Protein AF-A0A921MCQ4-F1 (afdb_monomer_lite)

Foldseek 3Di:
DDDPPDDPDDDDDPDDPDDPCQQDCHDDPDPPNSGNVVVVVVVVCVVQVHDDDVVVVVGDDDDDPVNVVVVVD

Secondary structure (DSSP, 8-state):
---TT--SS--------S-HHHHHH----STTSSS-HHHHHHHHHHHHT-SSHHHHTT---PPPHHHHHTT--

InterPro domains:
  IPR013785 Aldolase-type TIM barrel [G3DSA:3.20.20.70] (1-64)

Organism: NCBI:txid1033736

pLDDT: mean 84.05, std 15.08, range [48.53, 97.25]

Radius of gyration: 17.6 Å; chains: 1; bounding box: 45×29×34 Å

Sequence (73 aa):
AHHQQMPRGHKVELGTVGPLEQVLMGPGHTATGELNIAGALRRAMATSGYLDLKEFQRVDVVVSPESDRRKRS

Structure (mmCIF, N/CA/C/O backbone):
data_AF-A0A921MCQ4-F1
#
_entry.id   AF-A0A921MCQ4-F1
#
loop_
_atom_site.group_PDB
_atom_site.id
_atom_site.type_symbol
_atom_site.label_atom_id
_atom_site.label_alt_id
_atom_site.label_comp_id
_atom_site.label_asym_id
_atom_site.label_entity_id
_atom_site.label_seq_id
_atom_site.pdbx_PDB_ins_code
_atom_site.Cartn_x
_atom_site.Cartn_y
_atom_site.Cartn_z
_atom_site.occupancy
_atom_site.B_iso_or_equiv
_atom_site.auth_seq_id
_atom_site.auth_comp_id
_atom_site.auth_asym_id
_atom_site.auth_atom_id
_atom_site.pdbx_PDB_model_num
ATOM 1 N N . ALA A 1 1 ? -37.185 0.503 5.674 1.00 50.38 1 ALA A N 1
ATOM 2 C CA . ALA A 1 1 ? -37.391 -0.936 5.937 1.00 50.38 1 ALA A CA 1
ATOM 3 C C . ALA A 1 1 ? -36.289 -1.444 6.869 1.00 50.38 1 ALA A C 1
ATOM 5 O O . ALA A 1 1 ? -35.149 -1.598 6.443 1.00 50.38 1 ALA A O 1
ATOM 6 N N . HIS A 1 2 ? -36.602 -1.613 8.156 1.00 48.78 2 HIS A N 1
ATOM 7 C CA . HIS A 1 2 ? -35.726 -2.242 9.148 1.00 48.78 2 HIS A CA 1
ATOM 8 C C . HIS A 1 2 ? -36.257 -3.660 9.373 1.00 48.78 2 HIS A C 1
ATOM 10 O O . HIS A 1 2 ? -37.323 -3.827 9.952 1.00 48.78 2 HIS A O 1
ATOM 16 N N . HIS A 1 3 ? -35.573 -4.667 8.835 1.00 55.56 3 HIS A N 1
ATOM 17 C CA . HIS A 1 3 ? -35.948 -6.066 9.025 1.00 55.56 3 HIS A CA 1
ATOM 18 C C . HIS A 1 3 ? -35.284 -6.591 10.305 1.00 55.56 3 HIS A C 1
ATOM 20 O O . HIS A 1 3 ? -34.065 -6.510 10.441 1.00 55.56 3 HIS A O 1
ATOM 26 N N . GLN A 1 4 ? -36.085 -7.096 11.246 1.00 58.25 4 GLN A N 1
ATOM 27 C CA . GLN A 1 4 ? -35.640 -7.535 12.576 1.00 58.25 4 GLN A CA 1
ATOM 28 C C . GLN A 1 4 ? -34.904 -8.889 12.586 1.00 58.25 4 GLN A C 1
ATOM 30 O O . GLN 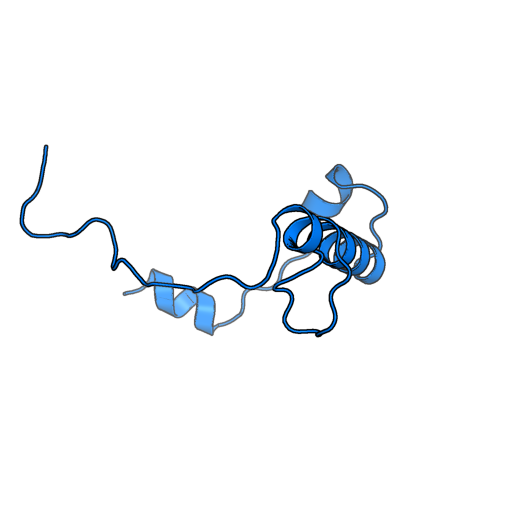A 1 4 ? -34.408 -9.289 13.633 1.00 58.25 4 GLN A O 1
ATOM 35 N N . GLN A 1 5 ? -34.796 -9.581 11.446 1.00 58.47 5 GLN A N 1
ATOM 36 C CA . GLN A 1 5 ? -34.281 -10.957 11.387 1.00 58.47 5 GLN A CA 1
ATOM 37 C C . GLN A 1 5 ? -33.033 -11.159 10.515 1.00 58.47 5 GLN A C 1
ATOM 39 O O . GLN A 1 5 ? -32.550 -12.279 10.396 1.00 58.47 5 GLN A O 1
ATOM 44 N N . MET A 1 6 ? -32.445 -10.086 9.979 1.00 58.94 6 MET A N 1
ATOM 45 C CA . MET A 1 6 ? -31.091 -10.139 9.419 1.00 58.94 6 MET A CA 1
ATOM 46 C C . MET A 1 6 ? -30.265 -8.997 10.018 1.00 58.94 6 MET A C 1
ATOM 48 O O . MET A 1 6 ? -30.387 -7.856 9.557 1.00 58.94 6 MET A O 1
ATOM 52 N N . PRO A 1 7 ? -29.431 -9.249 11.049 1.00 60.47 7 PRO A N 1
ATOM 53 C CA . PRO A 1 7 ? -28.418 -8.274 11.415 1.00 60.47 7 PRO A CA 1
ATOM 54 C C . PRO A 1 7 ? -27.561 -8.058 10.166 1.00 60.47 7 PRO A C 1
ATOM 56 O O . PRO A 1 7 ? -27.224 -9.018 9.479 1.00 60.47 7 PRO A O 1
ATOM 59 N N . ARG A 1 8 ? -27.276 -6.800 9.816 1.00 67.75 8 ARG A N 1
ATOM 60 C CA . ARG A 1 8 ? -26.550 -6.389 8.597 1.00 67.75 8 ARG A CA 1
ATOM 61 C C . ARG A 1 8 ? -25.064 -6.808 8.613 1.00 67.75 8 ARG A C 1
ATOM 63 O O . ARG A 1 8 ? -24.188 -5.991 8.359 1.00 67.75 8 ARG A O 1
ATOM 70 N N . GLY A 1 9 ? -24.780 -8.065 8.932 1.00 69.88 9 GLY A N 1
ATOM 71 C CA . GLY A 1 9 ? -23.457 -8.604 9.208 1.00 69.88 9 GLY A CA 1
ATOM 72 C C . GLY A 1 9 ? -23.211 -8.823 10.701 1.00 69.88 9 GLY A C 1
ATOM 73 O O . GLY A 1 9 ? -23.767 -8.139 11.564 1.00 69.88 9 GLY A O 1
ATOM 74 N N . HIS A 1 10 ? -22.351 -9.797 10.994 1.00 74.00 10 HIS A N 1
ATOM 75 C CA . HIS A 1 10 ? -21.783 -9.990 12.322 1.00 74.00 10 HIS A CA 1
ATOM 76 C C . HIS A 1 10 ? -20.785 -8.865 12.601 1.00 74.00 10 HIS A C 1
ATOM 78 O O . HIS A 1 10 ? -19.867 -8.634 11.815 1.00 74.00 10 HIS A O 1
ATOM 84 N N . LYS A 1 11 ? -20.960 -8.161 13.722 1.00 76.25 11 LYS A N 1
ATOM 85 C CA . LYS A 1 11 ? -19.926 -7.260 14.234 1.00 76.25 11 LYS A CA 1
ATOM 86 C C . LYS A 1 11 ? -18.844 -8.115 14.884 1.00 76.25 11 LYS A C 1
ATOM 88 O O . LYS A 1 11 ? -19.156 -8.931 15.746 1.00 76.25 11 LYS A O 1
ATOM 93 N N . VAL A 1 12 ? -17.603 -7.924 14.459 1.00 80.69 12 VAL A N 1
ATOM 94 C CA . VAL A 1 12 ? -16.428 -8.596 15.016 1.00 80.69 12 VAL A CA 1
ATOM 95 C C . VAL A 1 12 ? -15.463 -7.513 15.471 1.00 80.69 12 VAL A C 1
ATOM 97 O O . VAL A 1 12 ? -15.206 -6.566 14.726 1.00 80.69 12 VAL A O 1
ATOM 100 N N . GLU A 1 13 ? -14.958 -7.626 16.696 1.00 83.06 13 GLU A N 1
ATOM 101 C CA . GLU A 1 13 ? -13.876 -6.768 17.174 1.00 83.06 13 GLU A CA 1
ATOM 102 C C . GLU A 1 13 ? -12.554 -7.252 16.572 1.00 83.06 13 GLU A C 1
ATOM 104 O O . GLU A 1 13 ? -12.164 -8.402 16.756 1.00 83.06 13 GLU A O 1
ATOM 109 N N . LEU A 1 14 ? -11.890 -6.381 15.811 1.00 78.69 14 LEU A N 1
ATOM 110 C CA . LEU A 1 14 ? -10.675 -6.709 15.052 1.00 78.69 14 LEU A CA 1
ATOM 111 C C . LEU A 1 14 ? -9.378 -6.293 15.774 1.00 78.69 14 LEU A C 1
ATOM 113 O O . LEU A 1 14 ? -8.290 -6.582 15.288 1.00 78.69 14 LEU A O 1
ATOM 117 N N . GLY A 1 15 ? -9.482 -5.621 16.926 1.00 87.25 15 GLY A N 1
ATOM 118 C CA . GLY A 1 15 ? -8.339 -5.016 17.617 1.00 87.25 15 GLY A CA 1
ATOM 119 C C . GLY A 1 15 ? -7.719 -3.835 16.854 1.00 87.25 15 GLY A C 1
ATOM 120 O O . GLY A 1 15 ? -8.268 -3.356 15.861 1.00 87.25 15 GLY A O 1
ATOM 121 N N . THR A 1 16 ? -6.565 -3.358 17.331 1.00 88.38 16 THR A N 1
ATOM 122 C CA . THR A 1 16 ? -5.794 -2.269 16.707 1.00 88.38 16 THR A CA 1
ATOM 123 C C . THR A 1 16 ? -4.363 -2.737 16.468 1.00 88.38 16 THR A C 1
ATOM 125 O O . THR A 1 16 ? -3.662 -3.082 17.415 1.00 88.38 16 THR A O 1
ATOM 128 N N . VAL A 1 17 ? -3.919 -2.716 15.209 1.00 89.31 17 VAL A N 1
ATOM 129 C CA . VAL A 1 17 ? -2.569 -3.157 14.801 1.00 89.31 17 VAL A CA 1
ATOM 130 C C . VAL A 1 17 ? -1.522 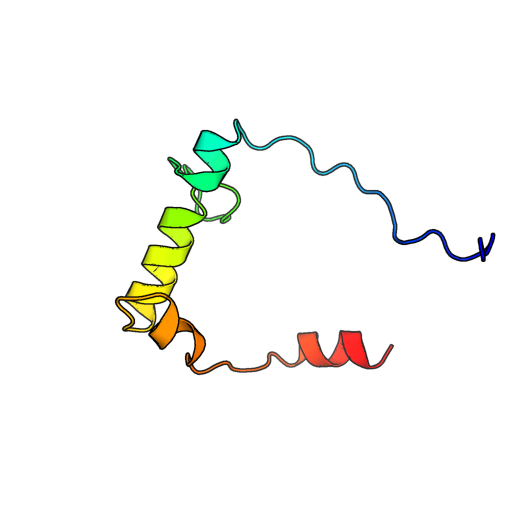-2.034 14.818 1.00 89.31 17 VAL A C 1
ATOM 132 O O . VAL A 1 17 ? -0.326 -2.301 14.743 1.00 89.31 17 VAL A O 1
ATOM 135 N N . GLY A 1 18 ? -1.955 -0.774 14.925 1.00 90.25 18 GLY A N 1
ATOM 136 C CA . GLY A 1 18 ? -1.083 0.396 15.018 1.00 90.25 18 GLY A CA 1
ATOM 137 C C . GLY A 1 18 ? -1.798 1.705 14.661 1.00 90.25 18 GLY A C 1
ATOM 138 O O . GLY A 1 18 ? -2.987 1.691 14.329 1.00 90.25 18 GLY A O 1
ATOM 139 N N . PRO A 1 19 ? -1.092 2.848 14.721 1.00 94.19 19 PRO A N 1
ATOM 140 C CA . PRO A 1 19 ? -1.600 4.131 14.244 1.00 94.19 19 PRO A CA 1
ATOM 141 C C . PRO A 1 19 ? -1.941 4.087 12.749 1.00 94.19 19 PRO A C 1
ATOM 143 O O . PRO A 1 19 ? -1.288 3.384 11.977 1.00 94.19 19 PRO A O 1
ATOM 146 N N . LEU A 1 20 ? -2.911 4.898 12.316 1.00 95.19 20 LEU A N 1
ATOM 147 C CA . LEU A 1 20 ? -3.345 4.943 10.912 1.00 95.19 20 LEU A CA 1
ATOM 148 C C . LEU A 1 20 ? -2.190 5.236 9.942 1.00 95.19 20 LEU A C 1
ATOM 150 O O . LEU A 1 20 ? -2.105 4.621 8.882 1.00 95.19 20 LEU A O 1
ATOM 154 N N . GLU A 1 21 ? -1.283 6.142 10.312 1.00 96.12 21 GLU A N 1
ATOM 155 C CA . GLU A 1 21 ? -0.096 6.443 9.508 1.00 96.12 21 GLU A CA 1
ATOM 156 C C . GLU A 1 21 ? 0.755 5.190 9.273 1.00 96.12 21 GLU A C 1
ATOM 158 O O . GLU A 1 21 ? 1.147 4.918 8.143 1.00 96.12 21 GLU A O 1
ATOM 163 N N . GLN A 1 22 ? 0.957 4.366 10.302 1.00 95.19 22 GLN A N 1
ATOM 164 C CA . GLN A 1 22 ? 1.716 3.124 10.187 1.00 95.19 22 GLN A CA 1
ATOM 165 C C . GLN A 1 22 ? 0.972 2.066 9.357 1.00 95.19 22 GLN A C 1
ATOM 167 O O . GLN A 1 22 ? 1.584 1.346 8.563 1.00 95.19 22 GLN A O 1
ATOM 172 N N . VAL A 1 23 ? -0.354 1.989 9.491 1.00 94.88 23 VAL A N 1
ATOM 173 C CA . VAL A 1 23 ? -1.197 1.112 8.663 1.00 94.88 23 VAL A CA 1
ATOM 174 C C . VAL A 1 23 ? -1.045 1.467 7.182 1.00 94.88 23 VAL A C 1
ATOM 176 O O . VAL A 1 23 ? -0.819 0.592 6.348 1.00 94.88 23 VAL A O 1
ATOM 179 N N . LEU A 1 24 ? -1.104 2.754 6.842 1.00 96.38 24 LEU A N 1
ATOM 180 C CA . LEU A 1 24 ? -1.060 3.208 5.453 1.00 96.38 24 LEU A CA 1
ATOM 181 C C . LEU A 1 24 ? 0.364 3.237 4.881 1.00 96.38 24 LEU A C 1
ATOM 183 O O . LEU A 1 24 ? 0.585 2.748 3.773 1.00 96.38 24 LEU A O 1
ATOM 187 N N . MET A 1 25 ? 1.322 3.779 5.633 1.00 96.69 25 MET A N 1
ATOM 188 C CA . MET A 1 25 ? 2.651 4.178 5.146 1.00 96.69 25 MET A CA 1
ATOM 189 C C . MET A 1 25 ? 3.797 3.338 5.725 1.00 96.69 25 MET A C 1
ATOM 191 O O . MET A 1 25 ? 4.912 3.371 5.204 1.00 96.69 25 MET A O 1
ATOM 195 N N . GLY A 1 26 ? 3.526 2.533 6.754 1.00 93.81 26 GLY A N 1
ATOM 196 C CA . GLY A 1 26 ? 4.511 1.679 7.410 1.00 93.81 26 GLY A CA 1
ATOM 197 C C . GLY A 1 26 ? 5.320 2.375 8.513 1.00 93.81 26 GLY A C 1
ATOM 198 O O . GLY A 1 26 ? 4.976 3.476 8.931 1.00 93.81 26 GLY A O 1
ATOM 199 N N . PRO A 1 27 ? 6.389 1.725 9.011 1.00 92.00 27 PRO A N 1
ATOM 200 C CA . PRO A 1 27 ? 6.917 0.436 8.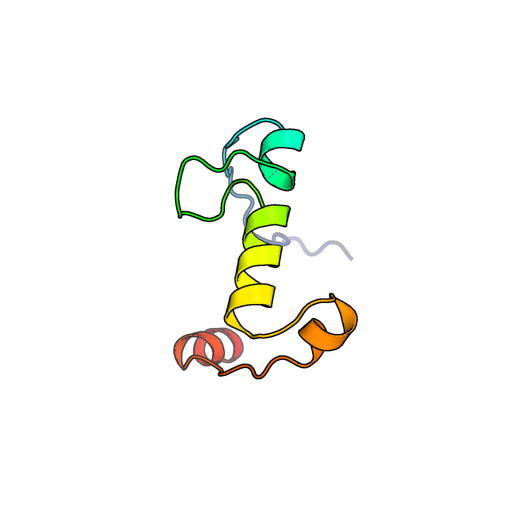561 1.00 92.00 27 PRO A CA 1
ATOM 201 C C . PRO A 1 27 ? 5.981 -0.741 8.879 1.00 92.00 27 PRO A C 1
ATOM 203 O O . PRO A 1 27 ? 5.264 -0.752 9.880 1.00 92.00 27 PRO A O 1
ATOM 206 N N . GLY A 1 28 ? 6.003 -1.747 8.003 1.00 86.31 28 GLY A N 1
ATOM 207 C CA . GLY A 1 28 ? 5.383 -3.045 8.255 1.00 86.31 28 GLY A CA 1
ATOM 208 C C . GLY A 1 28 ? 6.457 -3.995 8.762 1.00 86.31 28 GLY A C 1
ATOM 209 O O . GLY A 1 28 ? 7.396 -4.291 8.028 1.00 86.31 28 GLY A O 1
ATOM 210 N N . HIS A 1 29 ? 6.349 -4.422 10.017 1.00 82.38 29 HIS A N 1
ATOM 211 C CA . HIS A 1 29 ? 7.349 -5.278 10.667 1.00 82.38 29 HIS A CA 1
ATOM 212 C C . HIS A 1 29 ? 7.146 -6.772 10.368 1.00 82.38 29 HIS A C 1
ATOM 214 O O . HIS A 1 29 ? 7.997 -7.594 10.695 1.00 82.38 29 HIS A O 1
ATOM 220 N N . THR A 1 30 ? 6.022 -7.127 9.744 1.00 83.38 30 THR A N 1
ATOM 221 C CA . THR A 1 30 ? 5.613 -8.498 9.433 1.00 83.38 30 THR A CA 1
ATOM 222 C C . THR A 1 30 ? 5.133 -8.597 7.984 1.00 83.38 30 THR A C 1
ATOM 224 O O . THR A 1 30 ? 4.735 -7.610 7.362 1.00 83.38 30 THR A O 1
ATOM 227 N N . ALA A 1 31 ? 5.136 -9.814 7.440 1.00 81.06 31 ALA A N 1
ATOM 228 C CA . ALA A 1 31 ? 4.612 -10.104 6.104 1.00 81.06 31 ALA A CA 1
ATOM 229 C C . ALA A 1 31 ? 3.089 -10.368 6.085 1.00 81.06 31 ALA A C 1
ATOM 231 O O . ALA A 1 31 ? 2.566 -10.804 5.065 1.00 81.06 31 ALA A O 1
ATOM 232 N N . THR A 1 32 ? 2.372 -10.109 7.188 1.00 86.00 32 THR A N 1
ATOM 233 C CA . THR A 1 32 ? 0.921 -10.364 7.302 1.00 86.00 32 THR A CA 1
ATOM 234 C C . THR A 1 32 ? 0.077 -9.413 6.452 1.00 86.00 32 THR A C 1
ATOM 236 O O . THR A 1 32 ? -1.064 -9.727 6.134 1.00 86.00 32 THR A O 1
ATOM 239 N N . GLY A 1 33 ? 0.636 -8.267 6.045 1.00 85.81 33 GLY A N 1
ATOM 240 C CA . GLY A 1 33 ? -0.053 -7.275 5.212 1.00 85.81 33 GLY A CA 1
ATOM 241 C C . GLY A 1 33 ? -0.983 -6.332 5.982 1.00 85.81 33 GLY A C 1
ATOM 242 O O . GLY A 1 33 ? -1.682 -5.538 5.364 1.00 85.81 33 GLY A O 1
ATOM 243 N N . GLU A 1 34 ? -0.974 -6.383 7.316 1.00 91.50 34 GLU A N 1
ATOM 244 C CA . GLU A 1 34 ? -1.803 -5.529 8.185 1.00 91.50 34 GLU A CA 1
ATOM 245 C C . GLU A 1 34 ? -1.284 -4.085 8.284 1.00 91.50 34 GLU A C 1
ATOM 247 O O . GLU A 1 34 ? -2.024 -3.170 8.642 1.00 91.50 34 GLU A O 1
ATOM 252 N N . LEU A 1 35 ? -0.007 -3.874 7.958 1.00 95.62 35 LEU A N 1
ATOM 253 C CA . LEU A 1 35 ? 0.677 -2.585 7.996 1.00 95.62 35 LEU A CA 1
ATOM 254 C C . LEU A 1 35 ? 1.361 -2.303 6.658 1.00 95.62 35 LEU A C 1
ATOM 256 O O . LEU A 1 35 ? 1.721 -3.222 5.918 1.00 95.62 35 LEU A O 1
ATOM 260 N N . ASN A 1 36 ? 1.627 -1.023 6.393 1.00 96.25 36 ASN A N 1
ATOM 261 C CA . ASN A 1 36 ? 2.274 -0.549 5.172 1.00 96.25 36 ASN A CA 1
ATOM 262 C C . ASN A 1 36 ? 1.516 -0.943 3.889 1.00 96.25 36 ASN A C 1
ATOM 264 O O . ASN A 1 36 ? 2.088 -1.544 2.973 1.00 96.25 36 ASN A O 1
ATOM 268 N N . ILE A 1 37 ? 0.229 -0.588 3.816 1.00 95.56 37 ILE A N 1
ATOM 269 C CA . ILE A 1 37 ? -0.625 -0.832 2.6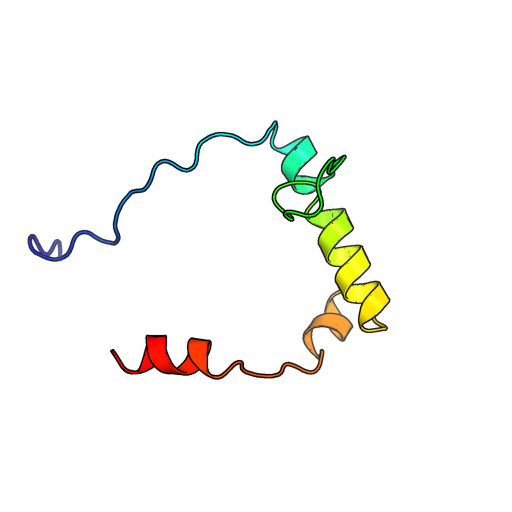41 1.00 95.56 37 ILE A CA 1
ATOM 270 C C . ILE A 1 37 ? -0.013 -0.209 1.376 1.00 95.56 37 ILE A C 1
ATOM 272 O O . ILE A 1 37 ? 0.018 -0.852 0.327 1.00 95.56 37 ILE A O 1
ATOM 276 N N . ALA A 1 38 ? 0.544 1.004 1.464 1.00 96.12 38 ALA A N 1
ATOM 277 C CA . ALA A 1 38 ? 1.182 1.666 0.328 1.00 96.12 38 ALA A CA 1
ATOM 278 C C . ALA A 1 38 ? 2.395 0.877 -0.194 1.00 96.12 38 ALA A C 1
ATOM 280 O O . ALA A 1 38 ? 2.540 0.675 -1.401 1.00 96.12 38 ALA A O 1
ATOM 281 N N . GLY A 1 39 ? 3.261 0.396 0.699 1.00 95.06 39 GLY A N 1
ATOM 282 C CA . GLY A 1 39 ? 4.404 -0.438 0.337 1.00 95.06 39 GLY A CA 1
ATOM 283 C C . GLY A 1 39 ? 3.991 -1.815 -0.179 1.00 95.06 39 GLY A C 1
ATOM 284 O O . GLY A 1 39 ? 4.600 -2.311 -1.125 1.00 95.06 39 GLY A O 1
ATOM 285 N N . ALA A 1 40 ? 2.945 -2.420 0.392 1.00 95.12 40 ALA A N 1
ATOM 286 C CA . ALA A 1 40 ? 2.387 -3.681 -0.089 1.00 95.12 40 ALA A CA 1
ATOM 287 C C . ALA A 1 40 ? 1.860 -3.550 -1.525 1.00 95.12 40 ALA A C 1
ATOM 289 O O . ALA A 1 40 ? 2.210 -4.364 -2.377 1.00 95.12 40 ALA A O 1
ATOM 290 N N . LEU A 1 41 ? 1.115 -2.480 -1.817 1.00 95.38 41 LEU A N 1
ATOM 291 C CA . LEU A 1 41 ? 0.630 -2.178 -3.162 1.00 95.38 41 LEU A CA 1
ATOM 292 C C . LEU A 1 41 ? 1.781 -1.940 -4.148 1.00 95.38 41 LEU A C 1
ATOM 294 O O . LEU A 1 41 ? 1.782 -2.518 -5.230 1.00 95.38 41 LEU A O 1
ATOM 298 N N . ARG A 1 42 ? 2.800 -1.152 -3.775 1.00 95.06 42 ARG A N 1
ATOM 299 C CA . ARG A 1 42 ? 3.992 -0.944 -4.624 1.00 95.06 42 ARG A CA 1
ATOM 300 C C . ARG A 1 42 ? 4.714 -2.251 -4.937 1.00 95.06 42 ARG A C 1
ATOM 302 O O . ARG A 1 42 ? 5.117 -2.451 -6.076 1.00 95.06 42 ARG A O 1
ATOM 309 N N . ARG A 1 43 ? 4.857 -3.146 -3.952 1.00 94.31 43 ARG A N 1
ATOM 310 C CA . ARG A 1 43 ? 5.436 -4.479 -4.173 1.00 94.31 43 ARG A CA 1
ATOM 311 C C . ARG A 1 43 ? 4.578 -5.311 -5.119 1.00 94.31 43 ARG A C 1
ATOM 313 O O . ARG A 1 43 ? 5.125 -5.898 -6.038 1.00 94.31 43 ARG A O 1
ATOM 320 N N . ALA A 1 44 ? 3.258 -5.326 -4.936 1.00 95.31 44 ALA A N 1
ATOM 321 C CA . ALA A 1 44 ? 2.351 -6.045 -5.829 1.00 95.31 44 ALA A CA 1
ATOM 322 C C . ALA A 1 44 ? 2.460 -5.547 -7.281 1.00 95.31 44 ALA A C 1
ATOM 324 O O . ALA A 1 44 ? 2.591 -6.365 -8.190 1.00 95.31 44 ALA A O 1
ATOM 325 N N . MET A 1 45 ? 2.488 -4.225 -7.490 1.00 97.25 45 MET A N 1
ATOM 326 C CA . MET A 1 45 ? 2.693 -3.618 -8.811 1.00 97.25 45 MET A CA 1
ATOM 327 C C . MET A 1 45 ? 4.063 -3.985 -9.398 1.00 97.25 45 MET A C 1
ATOM 329 O O . MET A 1 45 ? 4.130 -4.444 -10.532 1.00 97.25 45 MET A O 1
ATOM 333 N N . ALA A 1 46 ? 5.142 -3.893 -8.614 1.00 96.44 46 ALA A N 1
ATOM 334 C CA . ALA A 1 46 ? 6.484 -4.263 -9.069 1.00 96.44 46 ALA A CA 1
ATOM 335 C C . ALA A 1 46 ? 6.588 -5.746 -9.469 1.00 96.44 46 ALA A C 1
ATOM 337 O O . ALA A 1 46 ? 7.146 -6.058 -10.516 1.00 96.44 46 ALA A O 1
ATOM 338 N N . THR A 1 47 ? 6.013 -6.654 -8.674 1.00 95.56 47 THR A N 1
ATOM 339 C CA . THR A 1 47 ? 6.013 -8.101 -8.952 1.00 95.56 47 THR A CA 1
ATOM 340 C C . THR A 1 47 ? 5.216 -8.453 -10.208 1.00 95.56 47 THR A C 1
ATOM 342 O O . THR A 1 47 ? 5.555 -9.409 -10.897 1.00 95.56 47 THR A O 1
ATOM 345 N N . SER A 1 48 ? 4.165 -7.690 -10.512 1.00 95.12 48 SER A N 1
ATOM 346 C CA . SER A 1 48 ? 3.324 -7.891 -11.699 1.00 95.12 48 SER A CA 1
ATOM 347 C C . SER A 1 48 ? 3.758 -7.061 -12.914 1.00 95.12 48 SER A C 1
ATOM 349 O O . SER A 1 48 ? 3.182 -7.219 -13.983 1.00 95.12 48 SER A O 1
ATOM 351 N N . GLY A 1 49 ? 4.796 -6.224 -12.783 1.00 95.62 49 GLY A N 1
ATOM 352 C CA . GLY A 1 49 ? 5.385 -5.466 -13.891 1.00 95.62 49 GLY A CA 1
ATOM 353 C C . GLY A 1 49 ? 4.739 -4.107 -14.184 1.00 95.62 49 GLY A C 1
ATOM 354 O O . GLY A 1 49 ? 4.937 -3.570 -15.271 1.00 95.62 49 GLY A O 1
ATOM 355 N N . TYR A 1 50 ? 3.999 -3.527 -13.237 1.00 96.38 50 TYR A N 1
ATOM 356 C CA . TYR A 1 50 ? 3.303 -2.248 -13.410 1.00 96.38 50 TYR A CA 1
ATOM 357 C C . TYR A 1 50 ? 3.969 -1.111 -12.627 1.00 96.38 50 TYR A C 1
ATOM 359 O O . TYR A 1 50 ? 4.415 -1.285 -11.493 1.00 96.38 50 TYR A O 1
ATOM 367 N N . LEU A 1 51 ? 4.015 0.077 -13.236 1.00 94.00 51 LEU A N 1
ATOM 368 C CA . LEU A 1 51 ? 4.628 1.279 -12.652 1.00 94.00 51 LEU A CA 1
ATOM 369 C C . LEU A 1 51 ? 3.598 2.297 -12.150 1.00 94.00 51 LEU A C 1
ATOM 371 O O . LEU A 1 51 ? 3.922 3.134 -11.307 1.00 94.00 51 LEU A O 1
ATOM 375 N N . ASP A 1 52 ? 2.359 2.213 -12.630 1.00 95.94 52 ASP A N 1
ATOM 376 C CA . ASP A 1 52 ? 1.266 3.092 -12.240 1.00 95.94 52 ASP A CA 1
ATOM 377 C C . ASP A 1 52 ? -0.029 2.317 -11.960 1.00 95.94 52 ASP A C 1
ATOM 379 O O . ASP A 1 52 ? -0.241 1.185 -12.402 1.00 95.94 52 ASP A O 1
ATOM 383 N N . LEU A 1 53 ? -0.917 2.965 -11.206 1.00 96.62 53 LEU A N 1
ATOM 384 C CA . LEU A 1 53 ? -2.176 2.374 -10.764 1.00 96.62 53 LEU A CA 1
ATOM 385 C C . LEU A 1 53 ? -3.153 2.108 -11.904 1.00 96.62 53 LEU A C 1
ATOM 387 O O . LEU A 1 53 ? -4.009 1.234 -11.768 1.00 96.62 53 LEU A O 1
ATOM 391 N N . LYS A 1 54 ? -3.097 2.890 -12.985 1.00 96.31 54 LYS A N 1
ATOM 392 C CA . LYS A 1 54 ? -4.078 2.775 -14.056 1.00 96.31 54 LYS A CA 1
ATOM 393 C C . LYS A 1 54 ? -3.795 1.547 -14.904 1.00 96.31 54 LYS A C 1
ATOM 395 O O . LYS A 1 54 ? -4.733 0.821 -15.226 1.00 96.31 54 LYS A O 1
ATOM 400 N N . GLU A 1 55 ? -2.529 1.285 -15.190 1.00 95.31 55 GLU A N 1
ATOM 401 C CA . GLU A 1 55 ? -2.110 0.065 -15.867 1.00 95.31 55 GLU A CA 1
ATOM 402 C C . GLU A 1 55 ? -2.276 -1.162 -14.963 1.00 95.31 55 GLU A C 1
ATOM 404 O O . GLU A 1 55 ? -2.786 -2.184 -15.421 1.00 95.31 55 GLU A O 1
ATOM 409 N N . PHE A 1 56 ? -2.006 -1.041 -13.656 1.00 97.19 56 PHE A N 1
ATOM 410 C CA . PHE A 1 56 ? -2.213 -2.139 -12.702 1.00 97.19 56 PHE A CA 1
ATOM 411 C C . PHE A 1 56 ? -3.672 -2.627 -12.621 1.00 97.19 56 PHE A C 1
ATOM 413 O O . PHE A 1 56 ? -3.918 -3.800 -12.355 1.00 97.19 56 PHE A O 1
ATOM 420 N N . GLN A 1 57 ? -4.662 -1.773 -12.912 1.00 95.81 57 GLN A N 1
ATOM 421 C CA . GLN A 1 57 ? -6.075 -2.187 -12.989 1.00 95.81 57 GLN A CA 1
ATOM 422 C C . GLN A 1 57 ? -6.350 -3.247 -14.071 1.00 95.81 57 GLN A C 1
ATOM 424 O O . GLN A 1 57 ? -7.421 -3.851 -14.053 1.00 95.81 57 GLN A O 1
ATOM 429 N N . ARG A 1 58 ? -5.422 -3.458 -15.014 1.00 94.81 58 ARG A N 1
ATOM 430 C CA . ARG A 1 58 ? -5.522 -4.448 -16.096 1.00 94.81 58 ARG A CA 1
ATOM 431 C C . ARG A 1 58 ? -4.732 -5.731 -15.827 1.00 94.81 58 ARG A C 1
ATOM 433 O O . ARG A 1 58 ? -4.571 -6.521 -16.749 1.00 94.81 58 ARG A O 1
ATOM 440 N N . VAL A 1 59 ? -4.219 -5.921 -14.610 1.00 95.38 59 VAL A N 1
ATOM 441 C CA . VAL A 1 59 ? -3.458 -7.121 -14.242 1.00 95.38 59 VAL A CA 1
ATOM 442 C C . VAL A 1 59 ? -4.276 -8.396 -14.457 1.00 95.38 59 VAL A C 1
ATOM 444 O O . VAL A 1 59 ? -5.471 -8.436 -14.153 1.00 95.38 59 VAL A O 1
ATOM 447 N N . ASP A 1 60 ? -3.623 -9.446 -14.952 1.00 93.44 60 ASP A N 1
ATOM 448 C CA . ASP A 1 60 ? -4.238 -10.764 -15.089 1.00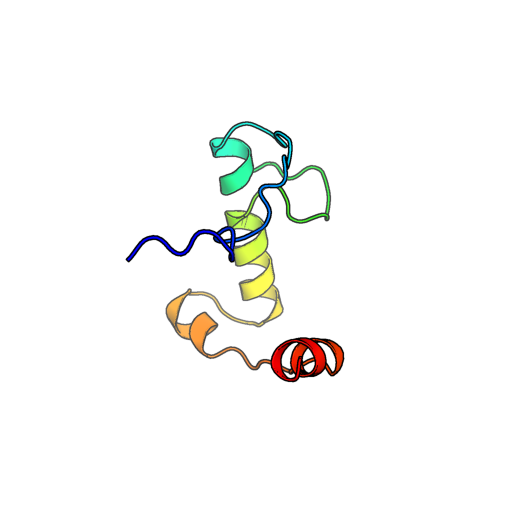 93.44 60 ASP A CA 1
ATOM 449 C C . ASP A 1 60 ? -4.586 -11.345 -13.710 1.00 93.44 60 ASP A C 1
ATOM 451 O O . ASP A 1 60 ? -3.756 -11.391 -12.798 1.00 93.44 60 ASP A O 1
ATOM 455 N N . VAL A 1 61 ? -5.826 -11.815 -13.553 1.00 91.69 61 VAL A N 1
ATOM 456 C CA . VAL A 1 61 ? -6.327 -12.397 -12.300 1.00 91.69 61 VAL A CA 1
ATOM 457 C C . VAL A 1 61 ? -6.791 -13.826 -12.541 1.00 91.69 61 VAL A C 1
ATOM 459 O O . VAL A 1 61 ? -7.557 -14.102 -13.462 1.00 91.69 61 VAL A O 1
ATOM 462 N N . VAL A 1 62 ? -6.375 -14.732 -11.659 1.00 91.88 62 VAL A N 1
ATOM 463 C CA . VAL A 1 62 ? -6.854 -16.117 -11.625 1.00 91.88 62 VAL A CA 1
ATOM 464 C C . VAL A 1 62 ? -7.839 -16.279 -10.469 1.00 91.88 62 VAL A C 1
ATOM 466 O O . VAL A 1 62 ? -7.608 -15.784 -9.366 1.00 91.88 62 VAL A O 1
ATOM 469 N N . VAL A 1 63 ? -8.951 -16.977 -10.710 1.00 91.38 63 VAL A N 1
ATOM 470 C CA . VAL A 1 63 ? -9.948 -17.275 -9.674 1.00 91.38 63 VAL A CA 1
ATOM 471 C C . VAL A 1 63 ? -9.588 -18.584 -8.980 1.00 91.38 63 VAL A C 1
ATOM 473 O O . VAL A 1 63 ? -9.572 -19.639 -9.612 1.00 91.38 63 VAL A O 1
ATOM 476 N N . SER A 1 64 ? -9.345 -18.531 -7.669 1.00 89.81 64 SER A N 1
ATOM 477 C CA . SER A 1 64 ? -9.169 -19.744 -6.865 1.00 89.81 64 SER A CA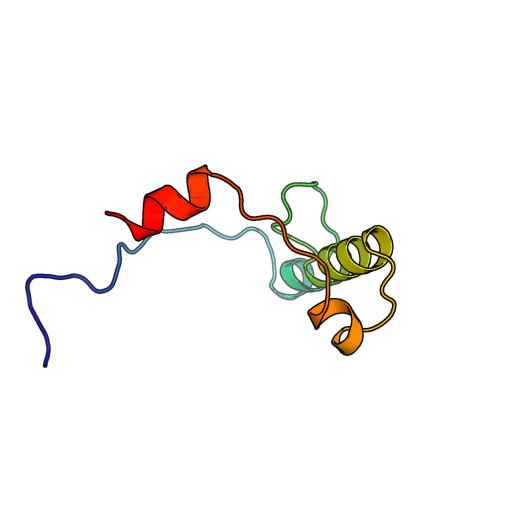 1
ATOM 478 C C . SER A 1 64 ? -10.504 -20.487 -6.679 1.00 89.81 64 SER A C 1
ATOM 480 O O . SER A 1 64 ? -11.519 -19.832 -6.414 1.00 89.81 64 SER A O 1
ATOM 482 N N . PRO A 1 65 ? -10.529 -21.833 -6.740 1.00 81.31 65 PRO A N 1
ATOM 483 C CA . PRO A 1 65 ? -11.757 -22.635 -6.640 1.00 81.31 65 PRO A CA 1
ATOM 484 C C . PRO A 1 65 ? -12.585 -22.363 -5.371 1.00 81.31 65 PRO A C 1
ATOM 486 O O . PRO A 1 65 ? -13.815 -22.332 -5.410 1.00 81.31 65 PRO A O 1
ATOM 489 N N . GLU A 1 66 ? -11.926 -22.114 -4.238 1.00 77.38 66 GLU A N 1
ATOM 490 C CA . GLU A 1 66 ? -12.557 -21.791 -2.952 1.00 77.38 66 GLU A CA 1
ATOM 491 C C . GLU A 1 66 ? -13.379 -20.493 -2.985 1.00 77.38 66 GLU A C 1
ATOM 493 O O . GLU A 1 66 ? -14.358 -20.363 -2.245 1.00 77.38 66 GLU A O 1
ATOM 498 N N . SER A 1 67 ? -13.013 -19.540 -3.844 1.00 63.44 67 SER A N 1
ATOM 499 C CA . SER A 1 67 ? -13.705 -18.254 -3.974 1.00 63.44 67 SER A CA 1
ATOM 500 C C . SER A 1 67 ? -15.049 -18.387 -4.698 1.00 63.44 67 SER A C 1
ATOM 502 O O . SER A 1 67 ? -15.966 -17.620 -4.407 1.00 63.44 67 SER A O 1
ATOM 504 N N . ASP A 1 68 ? -15.200 -19.379 -5.586 1.00 61.78 68 ASP A N 1
ATOM 505 C CA . ASP A 1 68 ? -16.472 -19.660 -6.274 1.00 61.78 68 ASP A CA 1
ATOM 506 C C . ASP A 1 68 ? -17.487 -20.348 -5.343 1.00 61.78 68 ASP A C 1
ATOM 508 O O . ASP A 1 68 ? -18.689 -20.085 -5.409 1.00 61.78 68 ASP A O 1
ATOM 512 N N . ARG A 1 69 ? -17.014 -21.158 -4.380 1.00 59.34 69 ARG A N 1
ATOM 513 C CA . ARG A 1 69 ? -17.891 -21.840 -3.408 1.00 59.34 69 ARG A CA 1
ATOM 514 C C . ARG A 1 69 ? -18.695 -20.874 -2.532 1.00 59.34 69 ARG A C 1
ATOM 516 O O . ARG A 1 69 ? -19.845 -21.175 -2.233 1.00 59.34 69 ARG A O 1
ATOM 523 N N . ARG A 1 70 ? -18.147 -19.706 -2.162 1.00 58.97 70 ARG A N 1
ATOM 524 C CA . ARG A 1 70 ? -18.863 -18.704 -1.336 1.00 58.97 70 ARG A CA 1
ATOM 525 C C . ARG A 1 70 ? -19.978 -17.962 -2.072 1.00 58.97 70 ARG A C 1
ATOM 527 O O . ARG A 1 70 ? -20.798 -17.337 -1.415 1.00 58.97 70 ARG A O 1
ATOM 534 N N . LYS A 1 71 ? -20.004 -17.982 -3.409 1.00 54.88 71 LYS A N 1
ATOM 535 C CA . LYS A 1 71 ? -21.070 -17.336 -4.195 1.00 54.88 71 LYS A CA 1
ATOM 536 C C . LYS A 1 71 ? -22.260 -18.256 -4.475 1.00 54.88 71 LYS A C 1
ATOM 538 O O . LYS A 1 71 ? -23.270 -17.783 -4.985 1.00 54.88 71 LYS A O 1
ATOM 543 N N . ARG A 1 72 ? -22.139 -19.553 -4.170 1.00 52.72 72 ARG A N 1
ATOM 544 C CA . ARG A 1 72 ? -23.165 -20.577 -4.429 1.00 52.72 72 ARG A CA 1
ATOM 545 C C . ARG A 1 72 ? -23.925 -21.034 -3.174 1.00 52.72 72 ARG A C 1
ATOM 547 O O . ARG A 1 72 ? -24.792 -21.892 -3.307 1.00 52.72 72 ARG A O 1
ATOM 554 N N . SER A 1 73 ? -23.620 -20.479 -1.997 1.00 48.53 73 SER A N 1
ATOM 555 C CA . SER A 1 73 ? -24.376 -20.665 -0.744 1.00 48.53 73 SER A CA 1
ATOM 556 C C . SER A 1 73 ? -25.093 -19.381 -0.360 1.00 48.53 73 SER A C 1
ATOM 558 O O . SER A 1 73 ? -26.271 -19.460 0.032 1.00 48.53 73 SER A O 1
#